Protein AF-A0A0K1W1D5-F1 (afdb_monomer)

pLDDT: mean 75.51, std 12.02, range [38.41, 91.75]

Organism: NCBI:txid216942

Sequence (109 aa):
MKFTLYNELVNQIIPLTITFSFKDIDIDYSREDININSFSNILNKSHPVTAINLLRSFKFYYKMFVGLFLKDNEYLLKDPNSNIFFLSHKQILKELEQNIATFENKILH

Radius of gyration: 15.23 Å; Cα contacts (8 Å, |Δi|>4): 62; chains: 1; bounding box: 41×25×43 Å

Foldseek 3Di:
DLCDVVQVLQQVLLVVLCCVLCVVPPDPPVPD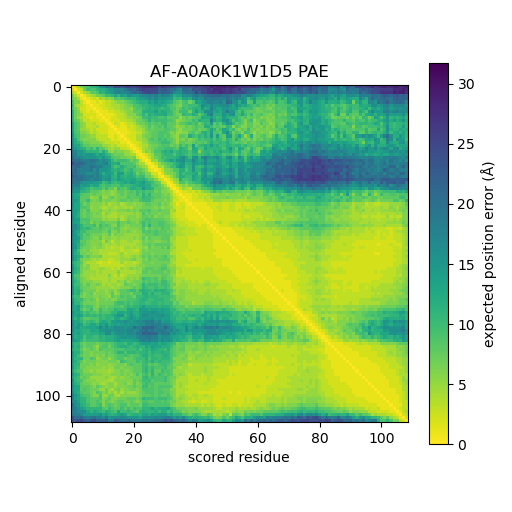SRGPVVLVVCLVPDQLVSSLSSLVSSLVSSVVVVVVVCVVVVVLVVDPVVVSVVVVVVVVNVVSVVSNVVSVVVVVD

Nearest PDB structures (foldseek):
  8ftu-assembly1_B  TM=6.154E-01  e=8.754E+00  Kluyveromyces lactis NRRL Y-1140
  8gac-assembly1_A  TM=2.790E-01  e=6.249E+00  synthetic construct

Structure (mmC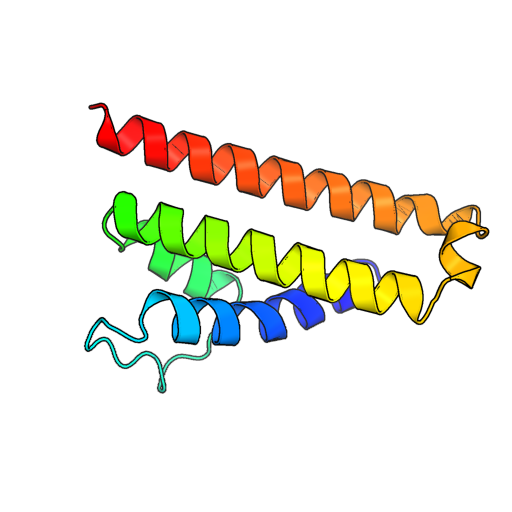IF, N/CA/C/O backbone):
data_AF-A0A0K1W1D5-F1
#
_entry.id   AF-A0A0K1W1D5-F1
#
loop_
_atom_site.group_PDB
_atom_site.id
_atom_site.type_symbol
_atom_site.label_atom_id
_atom_site.label_alt_id
_atom_site.label_comp_id
_atom_site.label_asym_id
_atom_site.label_entity_id
_atom_site.label_seq_id
_atom_site.pdbx_PDB_ins_code
_atom_site.Cartn_x
_atom_site.Cartn_y
_atom_site.Cartn_z
_atom_site.occupancy
_atom_site.B_iso_or_equiv
_atom_site.auth_seq_id
_atom_site.auth_comp_id
_atom_site.auth_asym_id
_atom_site.auth_atom_id
_atom_site.pdbx_PDB_model_num
ATOM 1 N N . MET A 1 1 ? 3.614 13.666 -16.470 1.00 38.41 1 MET A N 1
ATOM 2 C CA . MET A 1 1 ? 3.037 12.310 -16.291 1.00 38.41 1 MET A CA 1
ATOM 3 C C . MET A 1 1 ? 3.401 11.659 -14.939 1.00 38.41 1 MET A C 1
ATOM 5 O O . MET A 1 1 ? 3.512 10.448 -14.868 1.00 38.41 1 MET A O 1
ATOM 9 N N . LYS A 1 2 ? 3.560 12.418 -13.835 1.00 40.31 2 LYS A N 1
ATOM 10 C CA . LYS A 1 2 ? 3.974 11.870 -12.515 1.00 40.31 2 LYS A CA 1
ATOM 11 C C . LYS A 1 2 ? 2.851 11.181 -11.716 1.00 40.31 2 LYS A C 1
ATOM 13 O O . LYS A 1 2 ? 3.151 10.406 -10.822 1.00 40.31 2 LYS A O 1
ATOM 18 N N . PHE A 1 3 ? 1.587 11.477 -12.025 1.00 44.41 3 PHE A N 1
ATOM 19 C CA . PHE A 1 3 ? 0.424 11.054 -11.231 1.00 44.41 3 PHE A CA 1
ATOM 20 C C . PHE A 1 3 ? -0.417 9.949 -11.879 1.00 44.41 3 PHE A C 1
ATOM 22 O O . PHE A 1 3 ? -1.172 9.281 -11.183 1.00 44.41 3 PHE A O 1
ATOM 29 N N . THR A 1 4 ? -0.293 9.745 -13.192 1.00 55.31 4 THR A N 1
ATOM 30 C CA . THR A 1 4 ? -1.219 8.893 -13.946 1.00 55.31 4 THR A CA 1
ATOM 31 C C . THR A 1 4 ? -1.037 7.418 -13.594 1.00 55.31 4 THR A C 1
ATOM 33 O O . THR A 1 4 ? -1.990 6.794 -13.152 1.00 55.31 4 THR A O 1
ATOM 36 N N . LEU A 1 5 ? 0.202 6.910 -13.626 1.00 61.78 5 LEU A N 1
ATOM 37 C CA . LEU A 1 5 ? 0.500 5.504 -13.324 1.00 61.78 5 LEU A CA 1
ATOM 38 C C . LEU A 1 5 ? 0.184 5.128 -11.867 1.00 61.78 5 LEU A C 1
ATOM 40 O O . LEU A 1 5 ? -0.310 4.039 -11.597 1.00 61.78 5 LEU A O 1
ATOM 44 N N . TYR A 1 6 ? 0.453 6.028 -10.914 1.00 61.31 6 TYR A N 1
ATOM 45 C CA . TYR A 1 6 ? 0.121 5.785 -9.508 1.00 61.31 6 TYR A CA 1
ATOM 46 C C . TYR A 1 6 ? -1.391 5.729 -9.308 1.00 61.31 6 TYR A C 1
ATOM 48 O O . TYR A 1 6 ? -1.887 4.763 -8.743 1.00 61.31 6 TYR A O 1
ATOM 56 N N . ASN A 1 7 ? -2.131 6.715 -9.818 1.00 64.50 7 ASN A N 1
ATOM 57 C CA . ASN A 1 7 ? -3.587 6.713 -9.702 1.00 64.50 7 ASN A CA 1
ATOM 58 C C . ASN A 1 7 ? -4.212 5.506 -10.415 1.00 64.50 7 ASN A C 1
ATOM 60 O O . ASN A 1 7 ? -5.137 4.906 -9.881 1.00 64.50 7 ASN A O 1
ATOM 64 N N . GLU A 1 8 ? -3.685 5.111 -11.574 1.00 66.69 8 GLU A N 1
ATOM 65 C CA . GLU A 1 8 ? -4.126 3.919 -12.305 1.00 66.69 8 GLU A CA 1
ATOM 66 C C . GLU A 1 8 ? -3.877 2.633 -11.510 1.00 66.69 8 GLU A C 1
ATOM 68 O O . GLU A 1 8 ? -4.800 1.837 -11.340 1.00 66.69 8 GLU A O 1
ATOM 73 N N . LEU A 1 9 ? -2.672 2.451 -10.959 1.00 67.38 9 LEU A N 1
ATOM 74 C CA . LEU A 1 9 ? -2.343 1.291 -10.126 1.00 67.38 9 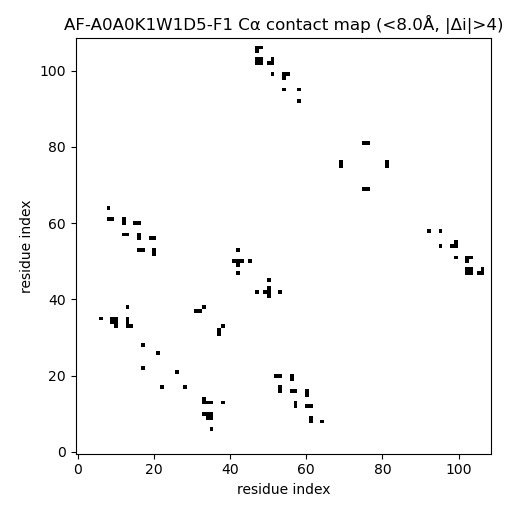LEU A CA 1
ATOM 75 C C . LEU A 1 9 ? -3.207 1.251 -8.866 1.00 67.38 9 LEU A C 1
ATOM 77 O O . LEU A 1 9 ? -3.774 0.216 -8.530 1.00 67.38 9 LEU A O 1
ATOM 81 N N . VAL A 1 10 ? -3.340 2.380 -8.175 1.00 67.44 10 VAL A N 1
ATOM 82 C CA . VAL A 1 10 ? -4.130 2.469 -6.948 1.00 67.44 10 VAL A CA 1
ATOM 83 C C . VAL A 1 10 ? -5.599 2.152 -7.221 1.00 67.44 10 VAL A C 1
ATOM 85 O O . VAL A 1 10 ? -6.180 1.343 -6.502 1.00 67.44 10 VAL A O 1
ATOM 88 N N . ASN A 1 11 ? -6.182 2.692 -8.292 1.00 69.19 11 ASN A N 1
ATOM 89 C CA . ASN A 1 11 ? -7.569 2.407 -8.663 1.00 69.19 11 ASN A CA 1
ATOM 90 C C . ASN A 1 11 ? -7.805 0.928 -9.027 1.00 69.19 11 ASN A C 1
ATOM 92 O O . ASN A 1 11 ? -8.916 0.440 -8.857 1.00 69.19 11 ASN A O 1
ATOM 96 N N . GLN A 1 12 ? -6.781 0.190 -9.471 1.00 70.94 12 GLN A N 1
ATOM 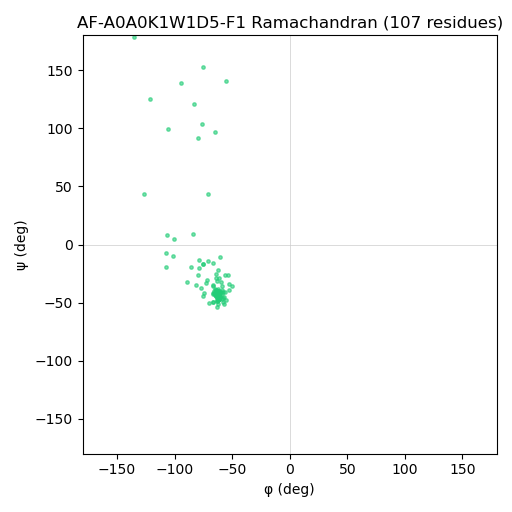97 C CA . GLN A 1 12 ? -6.873 -1.264 -9.678 1.00 70.94 12 GLN A CA 1
ATOM 98 C C . GLN A 1 12 ? -6.687 -2.063 -8.377 1.00 70.94 12 GLN A C 1
ATOM 100 O O . GLN A 1 12 ? -7.316 -3.103 -8.182 1.00 70.94 12 GLN A O 1
ATOM 105 N N . ILE A 1 13 ? -5.839 -1.581 -7.466 1.00 74.62 13 ILE A N 1
ATOM 106 C CA . ILE A 1 13 ? -5.492 -2.278 -6.221 1.00 74.62 13 ILE A CA 1
ATOM 107 C C . ILE A 1 13 ? -6.594 -2.155 -5.159 1.00 74.62 13 ILE A C 1
ATOM 109 O O . ILE A 1 13 ? -6.830 -3.109 -4.409 1.00 74.62 13 ILE A O 1
ATOM 113 N N . ILE A 1 14 ? -7.265 -1.003 -5.052 1.00 73.31 14 ILE A N 1
ATOM 114 C CA . ILE A 1 14 ? -8.261 -0.781 -3.992 1.00 73.31 14 ILE A CA 1
ATOM 115 C C . ILE A 1 14 ? -9.439 -1.773 -4.088 1.00 73.31 14 ILE A C 1
ATOM 117 O O . ILE A 1 14 ? -9.753 -2.386 -3.064 1.00 73.31 14 ILE A O 1
ATOM 121 N N . PRO A 1 15 ? -10.057 -2.025 -5.260 1.00 71.75 15 PRO A N 1
ATOM 122 C CA . PRO A 1 15 ? -11.131 -3.014 -5.371 1.00 71.75 15 PRO A CA 1
ATOM 123 C C . PRO A 1 15 ? -10.706 -4.422 -4.927 1.00 71.75 15 PRO A C 1
ATOM 125 O O . PRO A 1 15 ? -11.448 -5.094 -4.209 1.00 71.75 15 PRO A O 1
ATOM 128 N N . LEU A 1 16 ? -9.487 -4.854 -5.276 1.00 70.00 16 LEU A N 1
ATOM 129 C CA . LEU A 1 16 ? -8.925 -6.149 -4.857 1.00 70.00 16 LEU A CA 1
ATOM 130 C C . LEU A 1 16 ? -8.703 -6.214 -3.342 1.00 70.00 16 LEU A C 1
ATOM 132 O O . LEU A 1 16 ? -8.983 -7.225 -2.701 1.00 70.00 16 LEU A O 1
ATOM 136 N N . THR A 1 17 ? -8.231 -5.110 -2.764 1.00 71.62 17 THR A N 1
ATOM 137 C CA . THR A 1 17 ? -7.997 -4.963 -1.324 1.00 71.62 17 THR A CA 1
ATOM 138 C C . THR A 1 17 ? -9.292 -5.109 -0.536 1.00 71.62 17 THR A C 1
ATOM 140 O O . THR A 1 17 ? -9.332 -5.852 0.446 1.00 71.62 17 THR A O 1
ATOM 143 N N . ILE A 1 18 ? -10.341 -4.413 -0.973 1.00 68.25 18 ILE A N 1
ATOM 144 C CA . ILE A 1 18 ? -11.663 -4.434 -0.344 1.00 68.25 18 ILE A CA 1
ATOM 145 C C . ILE A 1 18 ? -12.285 -5.819 -0.497 1.00 68.25 18 ILE A C 1
ATOM 147 O O . ILE A 1 18 ? -12.659 -6.419 0.504 1.00 68.25 18 ILE A O 1
ATOM 151 N N . THR A 1 19 ? -12.286 -6.375 -1.711 1.00 69.19 19 THR A N 1
ATOM 152 C CA . THR A 1 19 ? -12.822 -7.720 -1.979 1.00 69.19 19 THR A CA 1
ATOM 153 C C . THR A 1 19 ? -12.149 -8.781 -1.111 1.00 69.19 19 THR A C 1
ATOM 155 O O . THR A 1 19 ? -12.821 -9.661 -0.590 1.00 69.19 19 THR A O 1
ATOM 158 N N . PHE A 1 20 ? -10.828 -8.705 -0.922 1.00 69.44 20 PHE A N 1
ATOM 159 C CA . PHE A 1 20 ? -10.101 -9.674 -0.103 1.00 69.44 20 PHE A CA 1
ATOM 160 C C . PHE A 1 20 ? -10.321 -9.469 1.402 1.00 69.44 20 PHE A C 1
ATOM 162 O O . PHE A 1 20 ? -10.493 -10.440 2.130 1.00 69.44 20 PHE A O 1
ATOM 169 N N . SER A 1 21 ? -10.327 -8.219 1.873 1.00 66.56 21 SER A N 1
ATOM 170 C CA . SER A 1 21 ? -10.400 -7.901 3.309 1.00 66.56 21 SER A CA 1
ATOM 171 C C . SER A 1 21 ? -11.817 -7.986 3.878 1.00 66.56 21 SER A C 1
ATOM 173 O O . SER A 1 21 ? -11.980 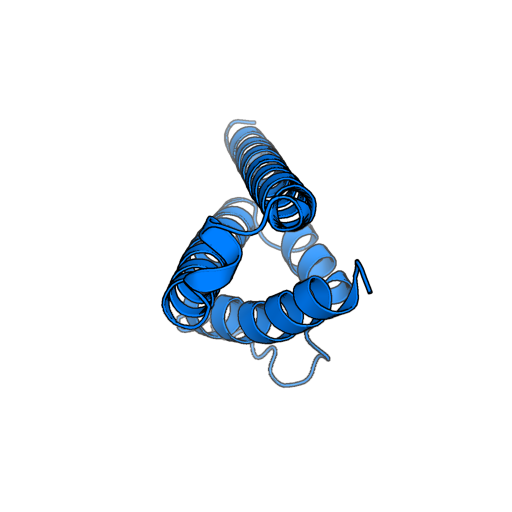-8.215 5.072 1.00 66.56 21 SER A O 1
ATOM 175 N N . PHE A 1 22 ? -12.831 -7.790 3.036 1.00 66.06 22 PHE A N 1
ATOM 176 C CA . PHE A 1 22 ? -14.241 -7.860 3.407 1.00 66.06 22 PHE A CA 1
ATOM 177 C C . PHE A 1 22 ? -14.930 -9.118 2.876 1.00 66.06 22 PHE A C 1
ATOM 179 O O . PHE A 1 22 ? -16.132 -9.238 3.023 1.00 66.06 22 PHE A O 1
ATOM 186 N N . LYS A 1 23 ? -14.204 -10.087 2.301 1.00 62.66 23 LYS A N 1
ATOM 187 C CA . LYS A 1 23 ? -14.810 -11.331 1.793 1.00 62.66 23 LYS A CA 1
ATOM 188 C C . LYS A 1 23 ? -15.672 -12.053 2.839 1.00 62.66 23 LYS A C 1
ATOM 190 O O . LYS A 1 23 ? -16.676 -12.662 2.487 1.00 62.66 23 LYS A O 1
ATOM 195 N N . ASP A 1 24 ? -15.261 -11.963 4.102 1.00 53.47 24 ASP A N 1
ATOM 196 C CA . ASP A 1 24 ? -15.900 -12.631 5.239 1.00 53.47 24 ASP A CA 1
ATOM 197 C C . ASP A 1 24 ? -16.806 -11.689 6.055 1.00 53.47 24 ASP A C 1
ATOM 199 O O . ASP A 1 24 ? -17.316 -12.065 7.109 1.00 53.47 24 ASP A O 1
ATOM 203 N N . ILE A 1 25 ? -16.980 -10.447 5.599 1.00 56.38 25 ILE A N 1
ATOM 204 C CA . ILE A 1 25 ? -17.769 -9.420 6.274 1.00 56.38 25 ILE A CA 1
ATOM 205 C C . ILE A 1 25 ? -18.859 -8.994 5.290 1.00 56.38 25 ILE A C 1
ATOM 207 O O . ILE A 1 25 ? -18.548 -8.609 4.171 1.00 56.38 25 ILE A O 1
ATOM 211 N N . ASP A 1 26 ? -20.127 -9.053 5.695 1.00 55.34 26 ASP A N 1
ATOM 212 C CA . ASP A 1 26 ? -21.317 -8.814 4.852 1.00 55.34 26 ASP A CA 1
ATOM 213 C C . ASP A 1 26 ? -21.494 -7.321 4.462 1.00 55.34 26 ASP A C 1
ATOM 215 O O . ASP A 1 26 ? -22.566 -6.728 4.576 1.00 55.34 26 ASP A O 1
ATOM 219 N N . ILE A 1 27 ? -20.403 -6.657 4.072 1.00 57.56 27 ILE A N 1
ATOM 220 C CA . ILE A 1 27 ? -20.364 -5.250 3.690 1.00 57.56 27 ILE A CA 1
ATOM 221 C C . ILE A 1 27 ? -20.215 -5.173 2.176 1.00 57.56 27 ILE A C 1
ATOM 223 O O . ILE A 1 27 ? -19.127 -5.304 1.612 1.00 57.56 27 ILE A O 1
ATOM 227 N N . ASP A 1 28 ? -21.347 -4.940 1.523 1.00 55.47 28 ASP A N 1
ATOM 228 C CA . ASP A 1 28 ? -21.433 -4.804 0.079 1.00 55.47 28 ASP A CA 1
ATOM 229 C C . ASP A 1 28 ? -20.999 -3.395 -0.369 1.00 55.47 28 ASP A C 1
ATOM 231 O O . ASP A 1 28 ? -21.797 -2.459 -0.439 1.00 55.47 28 ASP A O 1
ATOM 235 N N . TYR A 1 29 ? -19.706 -3.237 -0.670 1.00 57.53 29 TYR A N 1
ATOM 236 C CA . TYR A 1 29 ? -19.148 -2.015 -1.270 1.00 57.53 29 TYR A CA 1
ATOM 237 C C . TYR A 1 29 ? -19.293 -1.969 -2.803 1.00 57.53 29 TYR A C 1
ATOM 239 O O . TYR A 1 29 ? -18.746 -1.067 -3.435 1.00 57.53 29 TYR A O 1
ATOM 247 N N . SER A 1 30 ? -20.038 -2.896 -3.425 1.00 54.28 30 SER A N 1
ATOM 248 C CA . SER A 1 30 ? -20.176 -2.995 -4.893 1.00 54.28 30 SER A CA 1
ATOM 249 C C . SER A 1 30 ? -20.787 -1.764 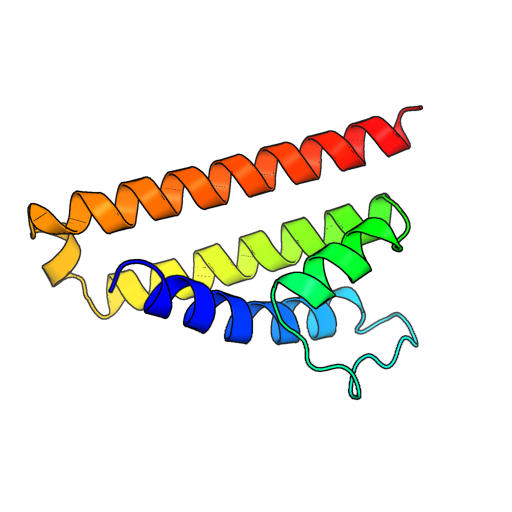-5.576 1.00 54.28 30 SER A C 1
ATOM 251 O O . SER A 1 30 ? -20.759 -1.670 -6.803 1.00 54.28 30 SER A O 1
ATOM 253 N N . ARG A 1 31 ? -21.340 -0.819 -4.804 1.00 50.91 31 ARG A N 1
ATOM 254 C CA . ARG A 1 31 ? -22.059 0.361 -5.309 1.00 50.91 31 ARG A CA 1
ATOM 255 C C . ARG A 1 31 ? -21.319 1.690 -5.167 1.00 50.91 31 ARG A C 1
ATOM 257 O O . ARG A 1 31 ? -21.819 2.688 -5.677 1.00 50.91 31 ARG A O 1
ATOM 264 N N . GLU A 1 32 ? -20.179 1.740 -4.480 1.00 57.47 32 GLU A N 1
ATOM 265 C CA . GLU A 1 32 ? -19.394 2.977 -4.371 1.00 57.47 32 GLU A CA 1
ATOM 266 C C . GLU A 1 32 ? -18.310 3.019 -5.455 1.00 57.47 32 GLU A C 1
ATOM 268 O O . GLU A 1 32 ? -17.651 2.017 -5.711 1.00 57.47 32 GLU A O 1
ATOM 273 N N . ASP A 1 33 ? -18.085 4.182 -6.078 1.00 58.97 33 ASP A N 1
ATOM 274 C CA . ASP A 1 33 ? -16.899 4.403 -6.913 1.00 58.97 33 ASP A CA 1
ATOM 275 C C . ASP A 1 33 ? -15.653 4.337 -6.018 1.00 58.97 33 ASP A C 1
ATOM 277 O O . ASP A 1 33 ? -15.274 5.288 -5.319 1.00 58.97 33 ASP A O 1
ATOM 281 N N . ILE A 1 34 ? -15.033 3.161 -5.999 1.00 66.50 34 ILE A N 1
ATOM 282 C CA . ILE A 1 34 ? -13.868 2.858 -5.179 1.00 66.50 34 ILE A CA 1
ATOM 283 C C . ILE A 1 34 ? -12.633 3.515 -5.811 1.00 66.50 34 ILE A C 1
ATOM 285 O O . ILE A 1 34 ? -12.075 3.041 -6.796 1.00 66.50 34 ILE A O 1
ATOM 289 N N . ASN A 1 35 ? -12.194 4.620 -5.221 1.00 69.38 35 ASN A N 1
ATOM 290 C CA . ASN A 1 35 ? -11.024 5.400 -5.596 1.00 69.38 35 ASN A CA 1
ATOM 291 C C . ASN A 1 35 ? -10.235 5.773 -4.332 1.00 69.38 35 ASN A C 1
ATOM 293 O O . ASN A 1 35 ? -10.620 5.445 -3.208 1.00 69.38 35 ASN A O 1
ATOM 297 N N . ILE A 1 36 ? -9.111 6.471 -4.493 1.00 69.38 36 ILE A N 1
ATOM 298 C CA . ILE A 1 36 ? -8.219 6.788 -3.366 1.00 69.38 36 ILE A CA 1
ATOM 299 C C . ILE A 1 36 ? -8.905 7.608 -2.255 1.00 69.38 36 ILE A C 1
ATOM 301 O O . ILE A 1 36 ? -8.608 7.427 -1.073 1.00 69.38 36 ILE A O 1
ATOM 305 N N . ASN A 1 37 ? -9.862 8.469 -2.620 1.00 71.75 37 ASN A N 1
ATOM 306 C CA . ASN A 1 37 ? -10.587 9.312 -1.674 1.00 71.75 37 ASN A CA 1
ATOM 307 C C . ASN A 1 37 ? -11.625 8.494 -0.897 1.00 71.75 37 ASN A C 1
ATOM 309 O O . ASN A 1 37 ? -11.705 8.617 0.327 1.00 71.75 37 ASN A O 1
ATOM 313 N N . SER A 1 38 ? -12.386 7.624 -1.572 1.00 75.19 38 SER A N 1
ATOM 314 C CA . SER A 1 38 ? -13.322 6.722 -0.888 1.00 75.19 38 SER A CA 1
ATOM 315 C C . SER A 1 38 ? -12.589 5.693 -0.027 1.00 75.19 38 SER A C 1
ATOM 317 O O . SER A 1 38 ? -13.024 5.436 1.092 1.00 75.19 38 SER A O 1
ATOM 319 N N . PHE A 1 39 ? -11.414 5.210 -0.441 1.00 79.62 39 PHE A N 1
ATOM 320 C CA . PHE A 1 39 ? -10.596 4.317 0.385 1.00 79.62 39 PHE A CA 1
ATOM 321 C C . PHE A 1 39 ? -10.143 4.967 1.697 1.00 79.62 39 PHE A C 1
ATOM 323 O O . PHE A 1 39 ? -10.279 4.366 2.762 1.00 79.62 39 PHE A O 1
ATOM 330 N N . SER A 1 40 ? -9.676 6.218 1.650 1.00 79.19 40 SER A N 1
ATOM 331 C CA . SER A 1 40 ? -9.329 6.975 2.860 1.00 79.19 40 SER A CA 1
ATOM 332 C C . SER A 1 40 ? -10.536 7.139 3.796 1.00 79.19 40 SER A C 1
ATOM 334 O O . SER A 1 40 ? -10.433 6.942 5.009 1.00 79.19 40 SER A O 1
ATOM 336 N N . ASN A 1 41 ? -11.718 7.410 3.233 1.00 79.75 41 ASN A N 1
ATOM 337 C CA . ASN A 1 41 ? -12.957 7.490 4.006 1.00 79.75 41 ASN A CA 1
ATOM 338 C C . ASN A 1 41 ? -13.330 6.150 4.658 1.00 79.75 41 ASN A C 1
ATOM 340 O O . ASN A 1 41 ? -13.731 6.141 5.823 1.00 79.75 41 ASN A O 1
ATOM 344 N N . ILE A 1 42 ? -13.174 5.029 3.945 1.00 81.75 42 ILE A N 1
ATOM 345 C CA . ILE A 1 42 ? -13.412 3.682 4.483 1.00 81.75 42 ILE A CA 1
ATOM 346 C C . ILE A 1 42 ? -12.466 3.412 5.654 1.00 81.75 42 ILE A C 1
ATOM 348 O O . ILE A 1 42 ? -12.927 2.998 6.716 1.00 81.75 42 ILE A O 1
ATOM 352 N N . LEU A 1 43 ? -11.169 3.703 5.511 1.00 84.00 43 LEU A N 1
ATOM 353 C CA . LEU A 1 43 ? -10.183 3.514 6.581 1.00 84.00 43 LEU A CA 1
ATOM 354 C C . LEU A 1 43 ? -10.532 4.314 7.842 1.00 84.00 43 LEU A C 1
ATOM 356 O O . LEU A 1 43 ? -10.447 3.783 8.945 1.00 84.00 43 LEU A O 1
ATOM 360 N N . ASN A 1 44 ? -10.963 5.567 7.684 1.00 81.25 44 ASN A N 1
ATOM 361 C CA . ASN A 1 44 ? -11.302 6.435 8.813 1.00 81.25 44 ASN A CA 1
ATOM 362 C C . ASN A 1 44 ? -12.604 6.043 9.525 1.00 81.25 44 ASN A C 1
ATOM 364 O O . ASN A 1 44 ? -12.730 6.283 10.723 1.00 81.25 44 ASN A O 1
ATOM 368 N N . LYS A 1 45 ? -13.570 5.460 8.805 1.00 82.44 45 LYS A N 1
ATOM 369 C CA . LYS A 1 45 ? -14.841 4.976 9.374 1.00 82.44 45 LYS A CA 1
ATOM 370 C C . LYS A 1 45 ? -14.748 3.554 9.932 1.00 82.44 45 LYS A C 1
ATOM 372 O O . LYS A 1 45 ? -15.608 3.150 10.710 1.00 82.44 45 LYS A O 1
ATOM 377 N N . SER A 1 46 ? -13.745 2.788 9.511 1.00 80.06 46 SER A N 1
ATOM 378 C CA . SER A 1 46 ? -13.556 1.400 9.926 1.00 80.06 46 SER A CA 1
ATOM 379 C C . SER A 1 46 ? -13.016 1.299 11.351 1.00 80.06 46 SER A C 1
ATOM 381 O O . SER A 1 46 ? -12.268 2.159 11.816 1.00 80.06 46 SER A O 1
ATOM 383 N N . HIS A 1 47 ? -13.328 0.188 12.024 1.00 85.25 47 HIS A N 1
ATOM 384 C CA . HIS A 1 47 ? -12.651 -0.173 13.268 1.00 85.25 47 HIS A CA 1
ATOM 385 C C . HIS A 1 47 ? -11.126 -0.232 13.035 1.00 85.25 47 HIS A C 1
ATOM 387 O O . HIS A 1 47 ? -10.710 -0.741 11.987 1.00 85.25 47 HIS A O 1
ATOM 393 N N . PRO A 1 48 ? -10.272 0.226 13.974 1.00 84.50 48 PRO A N 1
ATOM 394 C CA . PRO A 1 48 ? -8.823 0.295 13.763 1.00 84.50 48 PRO A CA 1
ATOM 395 C C . PRO A 1 48 ? -8.186 -1.021 13.293 1.00 84.50 48 PRO A C 1
ATOM 397 O O . PRO A 1 48 ? -7.353 -1.015 12.391 1.00 84.50 48 PRO A O 1
ATOM 400 N N . VAL A 1 49 ? -8.634 -2.162 13.830 1.00 85.62 49 VAL A N 1
ATOM 401 C CA . VAL A 1 49 ? -8.179 -3.500 13.397 1.00 85.62 49 VAL A CA 1
ATOM 402 C C . VAL A 1 49 ? -8.500 -3.752 11.917 1.00 85.62 49 VAL A C 1
ATOM 404 O O . VAL A 1 49 ? -7.646 -4.210 11.160 1.00 85.62 49 VAL A O 1
ATOM 407 N N . THR A 1 50 ? -9.712 -3.407 11.480 1.00 83.88 50 THR A N 1
ATOM 408 C CA . THR A 1 50 ? -10.142 -3.537 10.082 1.00 83.88 50 THR A CA 1
ATOM 409 C C . THR A 1 50 ? -9.350 -2.597 9.176 1.00 83.88 50 THR A C 1
ATOM 411 O O . THR A 1 50 ? -8.891 -3.014 8.115 1.00 83.88 50 THR A O 1
ATOM 414 N N . ALA A 1 51 ? -9.115 -1.355 9.610 1.00 85.88 51 ALA A N 1
ATOM 415 C CA . ALA A 1 51 ? -8.303 -0.388 8.872 1.00 85.88 51 ALA A CA 1
ATOM 416 C C . ALA A 1 51 ? -6.856 -0.878 8.674 1.00 85.88 51 ALA A C 1
ATOM 418 O O . ALA A 1 51 ? -6.309 -0.770 7.577 1.00 85.88 51 ALA A O 1
ATOM 419 N N . ILE A 1 52 ? -6.251 -1.491 9.697 1.00 87.06 52 ILE A N 1
ATOM 420 C CA . ILE A 1 52 ? -4.923 -2.114 9.587 1.00 87.06 52 ILE A CA 1
ATOM 421 C C . ILE A 1 52 ? -4.938 -3.261 8.579 1.00 87.06 52 ILE A C 1
ATOM 423 O O . ILE A 1 52 ? -4.048 -3.336 7.731 1.00 87.06 52 ILE A O 1
ATOM 427 N N . ASN A 1 53 ? -5.938 -4.145 8.639 1.00 85.56 53 ASN A N 1
ATOM 428 C CA . ASN A 1 53 ? -6.047 -5.266 7.704 1.00 85.56 53 ASN A CA 1
ATOM 429 C C . ASN A 1 53 ? -6.198 -4.786 6.254 1.00 85.56 53 ASN A C 1
ATOM 431 O O . ASN A 1 53 ? -5.535 -5.320 5.363 1.00 85.56 53 ASN A O 1
ATOM 435 N N . LEU A 1 54 ? -6.980 -3.728 6.024 1.00 86.00 54 LEU A N 1
ATOM 436 C CA . LEU A 1 54 ? -7.106 -3.087 4.714 1.00 86.00 54 LEU A CA 1
ATOM 437 C C . LEU A 1 54 ? -5.780 -2.499 4.232 1.00 86.00 54 LEU A C 1
ATOM 439 O O . LEU A 1 54 ? -5.373 -2.753 3.102 1.00 86.00 54 LEU A O 1
ATOM 443 N N . LEU A 1 55 ? -5.071 -1.754 5.083 1.00 88.12 55 LEU A N 1
ATOM 444 C CA . LEU A 1 55 ? -3.776 -1.162 4.736 1.00 88.12 55 LEU A CA 1
ATOM 445 C C . LEU A 1 55 ? -2.708 -2.224 4.445 1.00 88.12 55 LEU A C 1
ATOM 447 O O . LEU A 1 55 ? -1.921 -2.074 3.509 1.00 88.12 55 LEU A O 1
ATOM 451 N N . ARG A 1 56 ? -2.683 -3.320 5.213 1.00 87.81 56 ARG A N 1
ATOM 452 C CA . ARG A 1 56 ? -1.763 -4.446 4.989 1.00 87.81 56 ARG A CA 1
ATOM 453 C C . ARG A 1 56 ? -2.075 -5.174 3.682 1.00 87.81 56 ARG A C 1
ATOM 455 O O . ARG A 1 56 ? -1.149 -5.452 2.920 1.00 87.81 56 ARG A O 1
ATOM 462 N N . SER A 1 57 ? -3.353 -5.412 3.390 1.00 85.25 57 SER A N 1
ATOM 463 C CA . SER A 1 57 ? -3.794 -6.007 2.124 1.00 85.25 57 SER A CA 1
ATOM 464 C C . SER A 1 57 ? -3.465 -5.103 0.933 1.00 85.25 57 SER A C 1
ATOM 466 O O . SER A 1 57 ? -2.884 -5.565 -0.048 1.00 85.25 57 SER A O 1
ATOM 468 N N . PHE A 1 58 ? -3.713 -3.796 1.052 1.00 86.62 58 PHE A N 1
ATOM 469 C CA . PHE A 1 58 ? -3.345 -2.807 0.040 1.00 86.62 58 PHE A CA 1
ATOM 470 C C . PHE A 1 58 ? -1.842 -2.825 -0.242 1.00 86.62 58 PHE A C 1
ATOM 472 O O . PHE A 1 58 ? -1.411 -2.925 -1.389 1.00 86.62 58 PHE A O 1
ATOM 479 N N . LYS A 1 59 ? -1.026 -2.790 0.816 1.00 88.06 59 LYS A N 1
ATOM 480 C CA . LYS A 1 59 ? 0.437 -2.851 0.729 1.00 88.06 59 LYS A CA 1
ATOM 481 C C . LYS A 1 59 ? 0.920 -4.131 0.043 1.00 88.06 59 LYS A C 1
ATOM 483 O O . LYS A 1 59 ? 1.879 -4.072 -0.728 1.00 88.06 59 LYS A O 1
ATOM 488 N N . PHE A 1 60 ? 0.285 -5.271 0.316 1.00 87.31 60 PHE A N 1
ATOM 489 C CA . PHE A 1 60 ? 0.606 -6.543 -0.331 1.00 87.31 60 PHE A CA 1
ATOM 490 C C . PHE A 1 60 ? 0.349 -6.487 -1.841 1.00 87.31 60 PHE A C 1
ATOM 492 O O . PHE A 1 60 ? 1.275 -6.718 -2.622 1.00 87.31 60 PHE A O 1
ATOM 499 N N . TYR A 1 61 ? -0.862 -6.107 -2.254 1.00 83.25 61 TYR A N 1
ATOM 500 C CA . TYR A 1 61 ? -1.205 -5.993 -3.672 1.00 83.25 61 TYR A CA 1
ATOM 501 C C . TYR A 1 61 ? -0.347 -4.944 -4.379 1.00 83.25 61 TYR A C 1
ATOM 503 O O . TYR A 1 61 ? 0.206 -5.223 -5.437 1.00 83.25 61 TYR A O 1
ATOM 511 N N . TYR A 1 62 ? -0.120 -3.783 -3.766 1.00 85.38 62 TYR A N 1
ATOM 512 C CA . TYR A 1 62 ? 0.770 -2.765 -4.319 1.00 85.38 62 TYR A CA 1
ATOM 513 C C . TYR A 1 62 ? 2.175 -3.304 -4.610 1.00 85.38 62 TYR A C 1
ATOM 515 O O . TYR A 1 62 ? 2.688 -3.123 -5.714 1.00 85.38 62 TYR A O 1
ATOM 523 N N . LYS A 1 63 ? 2.788 -4.030 -3.666 1.00 87.06 63 LYS A N 1
ATOM 524 C CA . LYS A 1 63 ? 4.100 -4.656 -3.895 1.00 87.06 63 LYS A CA 1
ATOM 525 C C . LYS A 1 63 ? 4.061 -5.692 -5.017 1.00 87.06 63 LYS A C 1
ATOM 527 O O . LYS A 1 63 ? 4.995 -5.737 -5.812 1.00 87.06 63 LYS A O 1
ATOM 532 N N . MET A 1 64 ? 3.003 -6.499 -5.086 1.00 86.00 64 MET A N 1
ATOM 533 C CA . MET A 1 64 ? 2.834 -7.504 -6.137 1.00 86.00 64 MET A CA 1
ATOM 534 C C . MET A 1 64 ? 2.750 -6.856 -7.525 1.00 86.00 64 MET A C 1
ATOM 536 O O . MET A 1 64 ? 3.515 -7.224 -8.413 1.00 86.00 64 MET A O 1
ATOM 540 N N . PHE A 1 65 ? 1.882 -5.857 -7.697 1.00 81.81 65 PHE A N 1
ATOM 541 C CA . PHE A 1 65 ? 1.689 -5.162 -8.973 1.00 81.81 65 PHE A CA 1
ATOM 542 C C . PHE A 1 65 ? 2.938 -4.391 -9.408 1.00 81.81 65 PHE A C 1
ATOM 544 O O . PHE A 1 65 ? 3.332 -4.477 -10.568 1.00 81.81 65 PHE A O 1
ATOM 551 N N . VAL A 1 66 ? 3.612 -3.693 -8.486 1.00 83.56 66 VAL A N 1
ATOM 552 C CA . VAL A 1 66 ? 4.893 -3.028 -8.786 1.00 83.56 66 VAL A CA 1
ATOM 553 C C . VAL A 1 66 ? 5.958 -4.061 -9.168 1.00 83.56 66 VAL A C 1
ATOM 555 O O . VAL A 1 66 ? 6.704 -3.836 -10.115 1.00 83.56 66 VAL A O 1
ATOM 558 N N . GLY A 1 67 ? 6.015 -5.209 -8.487 1.00 83.56 67 GLY A N 1
ATOM 559 C CA . GLY A 1 67 ? 6.944 -6.288 -8.825 1.00 83.56 67 GLY A CA 1
ATOM 560 C C . GLY A 1 67 ? 6.717 -6.858 -10.228 1.00 83.56 67 GLY A C 1
ATOM 561 O O . GLY A 1 67 ? 7.678 -7.016 -10.978 1.00 83.56 67 GLY A O 1
ATOM 562 N N . LEU A 1 68 ? 5.458 -7.111 -10.602 1.00 82.69 68 LEU A N 1
ATOM 563 C CA . LEU A 1 68 ? 5.088 -7.544 -11.955 1.00 82.69 68 LEU A CA 1
ATOM 564 C C . LEU A 1 68 ? 5.451 -6.479 -12.995 1.00 82.69 68 LEU A C 1
ATOM 566 O O . LEU A 1 68 ? 6.136 -6.783 -13.964 1.00 82.69 68 LEU A O 1
ATOM 570 N N . PHE A 1 69 ? 5.098 -5.216 -12.739 1.00 81.62 69 PHE A N 1
ATOM 571 C CA . PHE A 1 69 ? 5.439 -4.104 -13.625 1.00 81.62 69 PHE A CA 1
ATOM 572 C C . PHE A 1 69 ? 6.951 -3.987 -13.854 1.00 81.62 69 PHE A C 1
ATOM 574 O O . PHE A 1 69 ? 7.388 -3.823 -14.988 1.00 81.62 69 PHE A O 1
ATOM 581 N N . LEU A 1 70 ? 7.762 -4.089 -12.797 1.00 83.00 70 LEU A N 1
ATOM 582 C CA . LEU A 1 70 ? 9.220 -4.019 -12.913 1.00 83.00 70 LEU A CA 1
ATOM 583 C C . LEU A 1 70 ? 9.805 -5.206 -13.684 1.00 83.00 70 LEU A C 1
ATOM 585 O O . LEU A 1 70 ? 10.766 -5.017 -14.423 1.00 83.00 70 LEU A O 1
ATOM 589 N N . LYS A 1 71 ? 9.226 -6.401 -13.535 1.00 82.31 71 LYS A N 1
ATOM 590 C CA . LYS A 1 71 ? 9.621 -7.589 -14.300 1.00 82.31 71 LYS A CA 1
ATOM 591 C C . LYS A 1 71 ? 9.299 -7.435 -15.788 1.00 82.31 71 LYS A C 1
ATOM 593 O O . LYS A 1 71 ? 10.122 -7.765 -16.633 1.00 82.31 71 LYS A O 1
ATOM 598 N N . ASP A 1 72 ? 8.136 -6.882 -16.111 1.00 80.38 72 ASP A N 1
ATOM 599 C CA . ASP A 1 72 ? 7.729 -6.655 -17.501 1.00 80.38 72 ASP A CA 1
ATOM 600 C C . ASP A 1 72 ? 8.465 -5.459 -18.137 1.00 80.38 72 ASP A C 1
ATOM 602 O O . ASP A 1 72 ? 8.512 -5.323 -19.358 1.00 80.38 72 ASP A O 1
ATOM 606 N N . ASN A 1 73 ? 9.081 -4.603 -17.313 1.00 79.81 73 ASN A N 1
ATOM 607 C CA . ASN A 1 73 ? 9.798 -3.399 -17.728 1.00 79.81 73 ASN A CA 1
ATOM 608 C C . ASN A 1 73 ? 11.230 -3.359 -17.166 1.00 79.81 73 ASN A C 1
ATOM 610 O O . ASN A 1 73 ? 11.700 -2.312 -16.717 1.00 79.81 73 ASN A O 1
ATOM 614 N N . GLU A 1 74 ? 11.953 -4.485 -17.208 1.00 78.69 74 GLU A N 1
ATOM 615 C CA . GLU A 1 74 ? 13.317 -4.611 -16.658 1.00 78.69 74 GLU A CA 1
ATOM 616 C C . GLU A 1 74 ? 14.301 -3.550 -17.184 1.00 78.69 74 GLU A C 1
ATOM 618 O O . GLU A 1 74 ? 15.258 -3.183 -16.499 1.00 78.69 74 GLU A O 1
ATOM 623 N N . TYR A 1 75 ? 14.065 -3.012 -18.385 1.00 77.19 75 TYR A N 1
ATOM 624 C CA . TYR A 1 75 ? 14.872 -1.934 -18.960 1.00 77.19 75 TYR A CA 1
ATOM 625 C C . TYR A 1 75 ? 14.848 -0.651 -18.110 1.00 77.19 75 TYR A C 1
ATOM 627 O O . TYR A 1 75 ? 15.844 0.073 -18.084 1.00 77.19 75 TYR A O 1
ATOM 635 N N . LEU A 1 76 ? 13.767 -0.397 -17.359 1.00 73.75 76 LEU A N 1
ATOM 636 C CA . LEU A 1 76 ? 13.658 0.744 -16.448 1.00 73.75 76 LEU A CA 1
ATOM 637 C C . LEU A 1 76 ? 14.674 0.660 -15.307 1.00 73.75 76 LEU A C 1
ATOM 639 O O . LEU A 1 76 ? 15.144 1.694 -14.854 1.00 73.75 76 LEU A O 1
ATOM 643 N N . LEU A 1 77 ? 15.087 -0.541 -14.883 1.00 73.81 77 LEU A N 1
ATOM 644 C CA . LEU A 1 77 ? 16.104 -0.709 -13.834 1.00 73.81 77 LEU A CA 1
ATOM 645 C C . LEU A 1 77 ? 17.469 -0.130 -14.235 1.00 73.81 77 LEU A C 1
ATOM 647 O O . LEU A 1 77 ? 18.301 0.155 -13.377 1.00 73.81 77 LEU A O 1
ATOM 651 N N . LYS A 1 78 ? 17.709 0.009 -15.542 1.00 76.12 78 LYS A N 1
ATOM 652 C CA . LYS A 1 78 ? 18.960 0.513 -16.117 1.00 76.12 78 LYS A CA 1
ATOM 653 C C . LYS A 1 78 ? 18.856 1.974 -16.565 1.00 76.12 78 LYS A C 1
ATOM 655 O O . LYS A 1 78 ? 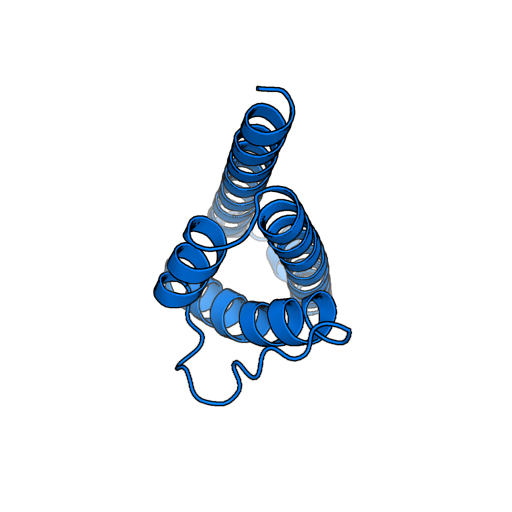19.879 2.564 -16.900 1.00 76.12 78 LYS A O 1
ATOM 660 N N . ASP A 1 79 ? 17.654 2.554 -16.579 1.00 77.00 79 ASP A N 1
ATOM 661 C CA . ASP A 1 79 ? 17.419 3.942 -16.987 1.00 77.00 79 ASP A CA 1
ATOM 662 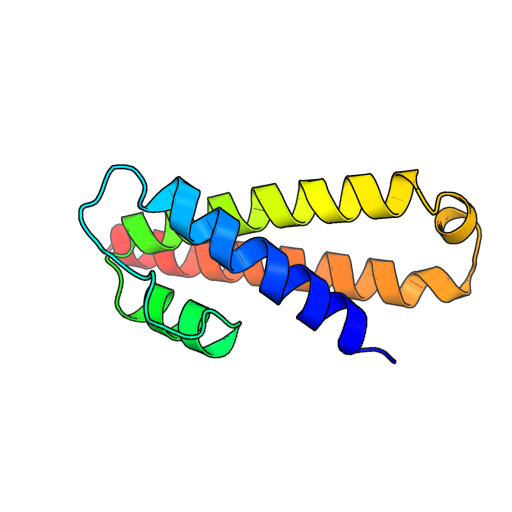C C . ASP A 1 79 ? 17.701 4.902 -15.814 1.00 77.00 79 ASP A C 1
ATOM 664 O O . ASP A 1 79 ? 17.020 4.820 -14.789 1.00 77.00 79 ASP A O 1
ATOM 668 N N . PRO A 1 80 ? 18.638 5.860 -15.932 1.00 69.50 80 PRO A N 1
ATOM 669 C CA . PRO A 1 80 ? 18.885 6.881 -14.910 1.00 69.50 80 PRO A CA 1
ATOM 670 C C . PRO A 1 80 ? 17.643 7.714 -14.538 1.00 69.50 80 PRO A C 1
ATOM 672 O O . PRO A 1 80 ? 17.545 8.214 -13.413 1.00 69.50 80 PRO A O 1
ATOM 675 N N . ASN A 1 81 ? 16.678 7.851 -15.454 1.00 69.50 81 ASN A N 1
ATOM 676 C CA . ASN A 1 81 ? 15.438 8.599 -15.232 1.00 69.50 81 ASN A CA 1
ATOM 677 C C . ASN A 1 81 ? 14.394 7.814 -14.422 1.00 69.50 81 ASN A C 1
ATOM 679 O O . ASN A 1 81 ? 13.451 8.406 -13.887 1.00 69.50 81 ASN A O 1
ATOM 683 N N . SER A 1 82 ? 14.583 6.502 -14.249 1.00 72.00 82 SER A N 1
ATOM 684 C CA . SER A 1 82 ? 13.721 5.654 -13.413 1.00 72.00 82 SER A CA 1
ATOM 685 C C . SER A 1 82 ? 13.803 5.991 -11.920 1.00 72.00 82 SER A C 1
ATOM 687 O O . SER A 1 82 ? 12.901 5.643 -11.156 1.00 72.00 82 SER A O 1
ATOM 689 N N . ASN A 1 83 ? 14.829 6.738 -11.494 1.00 74.31 83 ASN A N 1
ATOM 690 C CA . ASN A 1 83 ? 15.000 7.193 -10.112 1.00 74.31 83 ASN A CA 1
ATOM 691 C C . ASN A 1 83 ? 13.744 7.866 -9.545 1.00 74.31 83 ASN A C 1
ATOM 693 O O . ASN A 1 83 ? 13.424 7.692 -8.371 1.00 74.31 83 ASN A O 1
ATOM 697 N N . ILE A 1 84 ? 12.996 8.601 -10.374 1.00 77.44 84 ILE A N 1
ATOM 698 C CA . ILE A 1 84 ? 11.752 9.254 -9.951 1.00 77.44 84 ILE A CA 1
ATOM 699 C C . ILE A 1 84 ? 10.710 8.214 -9.521 1.00 77.44 84 ILE A C 1
ATOM 701 O O . ILE A 1 84 ? 10.086 8.381 -8.475 1.00 77.44 84 ILE A O 1
ATOM 705 N N . PHE A 1 85 ? 10.551 7.131 -10.287 1.00 79.88 85 PHE A N 1
ATOM 706 C CA . PHE A 1 85 ? 9.631 6.045 -9.951 1.00 79.88 85 PHE A CA 1
ATOM 707 C C . PHE A 1 85 ? 10.019 5.384 -8.625 1.00 79.88 85 PHE A C 1
ATOM 709 O O . PHE A 1 85 ? 9.173 5.230 -7.746 1.00 79.88 85 PHE A O 1
ATOM 716 N N . PHE A 1 86 ? 11.301 5.058 -8.436 1.00 81.50 86 PHE A N 1
ATOM 717 C CA . PHE A 1 86 ? 11.776 4.425 -7.201 1.00 81.50 86 PHE A CA 1
ATOM 718 C C . PHE A 1 86 ? 11.619 5.319 -5.969 1.00 81.50 86 PHE A C 1
ATOM 720 O O . PHE A 1 86 ? 11.241 4.833 -4.900 1.00 81.50 86 PHE A O 1
ATOM 727 N N . LEU A 1 87 ? 11.868 6.624 -6.107 1.00 83.06 87 LEU A N 1
ATOM 728 C CA . LEU A 1 87 ? 11.646 7.594 -5.035 1.00 83.06 87 LEU A CA 1
ATOM 729 C C . LEU A 1 87 ? 10.164 7.674 -4.658 1.00 83.06 87 LEU A C 1
ATOM 731 O O . LEU A 1 87 ? 9.838 7.578 -3.474 1.00 83.06 87 LEU A O 1
ATOM 735 N N . SER A 1 88 ? 9.269 7.771 -5.646 1.00 81.00 88 SER A N 1
ATOM 736 C CA . SER A 1 88 ? 7.822 7.746 -5.413 1.00 81.00 88 SER A CA 1
ATOM 737 C C . SER A 1 88 ? 7.378 6.436 -4.762 1.00 81.00 88 SER A C 1
ATOM 739 O O . SER A 1 88 ? 6.663 6.460 -3.764 1.00 81.00 88 SER A O 1
ATOM 741 N N . HIS A 1 89 ? 7.864 5.292 -5.249 1.00 83.62 89 HIS A N 1
ATOM 742 C CA . HIS A 1 89 ? 7.566 3.984 -4.673 1.00 83.62 89 HIS A CA 1
ATOM 743 C C . HIS A 1 89 ? 7.968 3.898 -3.195 1.00 83.62 89 HIS A C 1
ATOM 745 O O . HIS A 1 89 ? 7.177 3.460 -2.356 1.00 83.62 89 HIS A O 1
ATOM 751 N N . LYS A 1 90 ? 9.177 4.363 -2.862 1.00 85.62 90 LYS A N 1
ATOM 752 C CA . LYS A 1 90 ? 9.681 4.405 -1.486 1.00 85.62 90 LYS A CA 1
ATOM 753 C C . LYS A 1 90 ? 8.842 5.327 -0.599 1.00 85.62 90 LYS A C 1
ATOM 755 O O . LYS A 1 90 ? 8.587 4.981 0.553 1.00 85.62 90 LYS A O 1
ATOM 760 N N . GLN A 1 91 ? 8.411 6.474 -1.124 1.00 86.69 91 GLN A N 1
ATOM 761 C CA . GLN A 1 91 ? 7.544 7.405 -0.406 1.00 86.69 91 GLN A CA 1
ATOM 762 C C . GLN A 1 91 ? 6.185 6.771 -0.080 1.00 86.69 91 GLN A C 1
ATOM 764 O O . GLN A 1 91 ? 5.788 6.782 1.081 1.00 86.69 91 GLN A O 1
ATOM 769 N N . ILE A 1 92 ? 5.529 6.140 -1.057 1.00 83.88 92 ILE A N 1
ATOM 770 C CA . ILE A 1 92 ? 4.232 5.467 -0.870 1.00 83.88 92 ILE A CA 1
ATOM 771 C C . ILE A 1 92 ? 4.330 4.379 0.201 1.00 83.88 92 ILE A C 1
ATOM 773 O O . ILE A 1 92 ? 3.499 4.308 1.104 1.00 83.88 92 ILE A O 1
ATOM 777 N N . LEU A 1 93 ? 5.371 3.540 0.140 1.00 87.25 93 LEU A N 1
ATOM 778 C CA . LEU A 1 93 ? 5.579 2.514 1.161 1.00 87.25 93 LEU A CA 1
ATOM 779 C C . LEU A 1 93 ? 5.766 3.130 2.550 1.00 87.25 93 LEU A C 1
ATOM 781 O O . LEU A 1 93 ? 5.199 2.621 3.510 1.00 87.25 93 LEU A O 1
ATOM 785 N N . LYS A 1 94 ? 6.519 4.229 2.662 1.00 89.56 94 LYS A N 1
ATOM 786 C CA . LYS A 1 94 ? 6.717 4.926 3.937 1.00 89.56 94 LYS A CA 1
ATOM 787 C C . LYS A 1 94 ? 5.403 5.483 4.497 1.00 89.56 94 LYS A C 1
ATOM 789 O O . LYS A 1 94 ? 5.145 5.310 5.684 1.00 89.56 94 LYS A O 1
ATOM 794 N N . GLU A 1 95 ? 4.582 6.115 3.663 1.00 87.69 95 GLU A N 1
ATOM 795 C CA . GLU A 1 95 ? 3.271 6.648 4.060 1.00 87.69 95 GLU A CA 1
ATOM 796 C C . GLU A 1 95 ? 2.326 5.529 4.527 1.00 87.69 95 GLU A C 1
ATOM 798 O O . GLU A 1 95 ? 1.639 5.672 5.538 1.00 87.69 95 GLU A O 1
ATOM 803 N N . LEU A 1 96 ? 2.337 4.373 3.854 1.00 87.25 96 LEU A N 1
ATOM 804 C CA . LEU A 1 96 ? 1.566 3.202 4.279 1.00 87.25 96 LEU A CA 1
ATOM 805 C C . LEU A 1 96 ? 1.998 2.686 5.658 1.00 87.25 96 LEU A C 1
ATOM 807 O O . LEU A 1 96 ? 1.135 2.426 6.494 1.00 87.25 96 LEU A O 1
ATOM 811 N N . GLU A 1 97 ? 3.302 2.565 5.923 1.00 89.75 97 GLU A N 1
ATOM 812 C CA . GLU A 1 97 ? 3.794 2.128 7.242 1.00 89.75 97 GLU A CA 1
ATOM 813 C C . GLU A 1 97 ? 3.399 3.114 8.348 1.00 89.75 97 GLU A C 1
ATOM 815 O O . GLU A 1 97 ? 2.992 2.701 9.432 1.00 89.75 97 GLU A O 1
ATOM 820 N N . GLN A 1 98 ? 3.472 4.421 8.073 1.00 91.75 98 GLN A N 1
ATOM 821 C CA . GLN A 1 98 ? 3.067 5.456 9.029 1.00 91.75 98 GLN A CA 1
ATOM 822 C C . GLN A 1 98 ? 1.573 5.378 9.358 1.00 91.75 98 GLN A C 1
ATOM 824 O O . GLN A 1 98 ? 1.189 5.488 10.524 1.00 91.75 98 GLN A O 1
ATOM 829 N N . ASN A 1 99 ? 0.730 5.149 8.350 1.00 87.88 99 ASN A N 1
ATOM 830 C CA . ASN A 1 99 ? -0.702 4.960 8.556 1.00 87.88 99 ASN A CA 1
ATOM 831 C C . ASN A 1 99 ? -0.998 3.696 9.372 1.00 87.88 99 ASN A C 1
ATOM 833 O O . ASN A 1 99 ? -1.776 3.764 10.320 1.00 87.88 99 ASN A O 1
ATOM 837 N N . ILE A 1 100 ? -0.345 2.568 9.066 1.00 88.56 100 ILE A N 1
ATOM 838 C CA . ILE A 1 100 ? -0.492 1.325 9.843 1.00 88.56 100 ILE A CA 1
ATOM 839 C C . ILE A 1 100 ? -0.126 1.568 11.311 1.00 88.56 100 ILE A C 1
ATOM 841 O O . ILE A 1 100 ? -0.952 1.307 12.182 1.00 88.56 100 ILE A O 1
ATOM 845 N N . ALA A 1 101 ? 1.045 2.152 11.579 1.00 89.31 101 ALA A N 1
ATOM 846 C CA . ALA A 1 101 ? 1.489 2.462 12.939 1.00 89.31 101 ALA A CA 1
ATOM 847 C C . ALA A 1 101 ? 0.510 3.398 13.676 1.00 89.31 101 ALA A C 1
ATOM 849 O O . ALA A 1 101 ? 0.266 3.252 14.872 1.00 89.31 101 ALA A O 1
ATOM 850 N N . THR A 1 102 ? -0.101 4.345 12.957 1.00 90.12 102 THR A N 1
ATOM 851 C CA . THR A 1 102 ? -1.101 5.265 13.519 1.00 90.12 102 THR A CA 1
ATOM 852 C C . THR A 1 102 ? -2.354 4.520 13.979 1.00 90.12 102 THR A C 1
ATOM 854 O O . THR A 1 102 ? -2.865 4.799 15.061 1.00 90.12 102 THR A O 1
ATOM 857 N N . PHE A 1 103 ? -2.857 3.566 13.190 1.00 87.75 103 PHE A N 1
ATOM 858 C CA . PHE A 1 103 ? -3.998 2.743 13.598 1.00 87.75 103 PHE A CA 1
ATOM 859 C C . PHE A 1 103 ? -3.631 1.710 14.671 1.00 87.75 103 PHE A C 1
ATOM 861 O O . PHE A 1 103 ? -4.457 1.447 15.538 1.00 87.75 103 PHE A O 1
ATOM 868 N N . GLU A 1 104 ? -2.409 1.170 14.668 1.00 85.69 104 GLU A N 1
ATOM 869 C CA . GLU A 1 104 ? -1.917 0.280 15.733 1.00 85.69 104 GLU A CA 1
ATOM 870 C C . GLU A 1 104 ? -1.892 1.000 17.090 1.00 85.69 104 GLU A C 1
ATOM 872 O O . GLU A 1 104 ? -2.401 0.475 18.079 1.00 85.69 104 GLU A O 1
ATOM 877 N N . ASN A 1 105 ? -1.422 2.250 17.127 1.00 87.12 105 ASN A N 1
ATOM 878 C CA . ASN A 1 105 ? -1.447 3.068 18.344 1.00 87.12 105 ASN A CA 1
ATOM 879 C C . ASN A 1 105 ? -2.872 3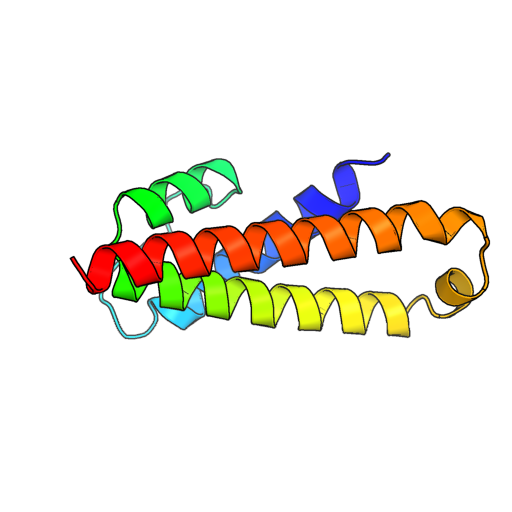.361 18.842 1.00 87.12 105 ASN A C 1
ATOM 881 O O . ASN A 1 105 ? -3.083 3.454 20.045 1.00 87.12 105 ASN A O 1
ATOM 885 N N . LYS A 1 106 ? -3.862 3.468 17.943 1.00 84.06 106 LYS A N 1
ATOM 886 C CA . LYS A 1 106 ? -5.282 3.644 18.313 1.00 84.06 106 LYS A CA 1
ATOM 887 C C . LYS A 1 106 ? -5.924 2.395 18.929 1.00 84.06 106 LYS A C 1
ATOM 889 O O . LYS A 1 106 ? -7.033 2.501 19.427 1.00 84.06 106 LYS A O 1
ATOM 894 N N . ILE A 1 107 ? -5.292 1.224 18.827 1.00 79.25 107 ILE A N 1
ATOM 895 C CA . ILE A 1 107 ? -5.764 -0.019 19.466 1.00 79.25 107 ILE A CA 1
ATOM 896 C C . ILE A 1 107 ? -5.181 -0.162 20.873 1.00 79.25 107 ILE A C 1
ATOM 898 O O . ILE A 1 107 ? -5.805 -0.763 21.741 1.00 79.25 107 ILE A O 1
ATOM 902 N N . LEU A 1 108 ? -3.965 0.347 21.082 1.00 66.19 108 LEU A N 1
ATOM 903 C CA . LEU A 1 108 ? -3.257 0.274 22.363 1.00 66.19 108 LEU A CA 1
ATOM 904 C C . LEU A 1 108 ? -3.801 1.251 23.421 1.00 66.19 108 LEU A C 1
ATOM 906 O O . LEU A 1 108 ? -3.498 1.079 24.601 1.00 66.19 108 LEU A O 1
ATOM 910 N N . HIS A 1 109 ? -4.570 2.258 23.003 1.00 50.50 109 HIS A N 1
ATOM 911 C CA . HIS A 1 109 ? -5.226 3.264 23.844 1.00 50.50 109 HIS A CA 1
ATOM 912 C C . HIS A 1 109 ? -6.741 3.081 23.833 1.00 50.50 109 HIS A C 1
ATOM 914 O O . HIS A 1 109 ? -7.355 3.371 24.883 1.00 50.50 109 HIS A O 1
#

Mean predicted aligned error: 8.28 Å

Solvent-accessible surface area (backbone atoms only — not comparable to full-atom values): 6232 Å² total; per-residue (Å²): 128,88,57,56,65,56,53,54,50,49,45,59,38,50,57,56,21,49,54,65,68,35,67,91,42,100,67,84,63,89,82,57,84,67,37,76,67,50,49,53,52,49,42,71,74,38,58,48,70,58,28,36,49,38,53,52,41,38,52,50,49,49,53,50,53,52,51,52,51,45,66,81,40,54,70,47,82,74,39,82,76,39,53,60,57,55,52,50,52,53,48,54,54,50,53,50,52,53,52,41,52,54,33,53,54,64,69,79,106

Secondary structure (DSSP, 8-state):
--SHHHHHHHHHHHHHHHHHHSTTS----TTS---HHHHHHHHHHS-HHHHHHHHHHHHHHHHHHHHHHHHHTGGGGG-GGGHHHHHHHHHHHHHHHHHHHHHHHHHH-